Protein AF-A0A2D6X346-F1 (afdb_monomer)

Mean predicted aligned error: 19.11 Å

Radius of gyration: 26.75 Å; Cα contacts (8 Å, |Δi|>4): 130; chains: 1; bounding box: 52×47×74 Å

Solvent-accessible surface area (backbone atoms only — not comparable to full-atom values): 8809 Å² total; per-residue (Å²): 128,76,61,75,81,46,100,58,31,65,60,54,50,50,52,50,51,52,50,49,58,71,67,32,90,57,48,50,74,47,83,38,71,51,54,70,68,60,48,54,50,46,30,70,75,68,62,62,75,86,58,71,86,41,79,91,39,54,36,81,45,73,47,76,52,75,75,86,71,73,69,80,72,60,85,86,68,77,61,80,87,83,58,81,38,16,39,81,43,78,54,46,80,41,80,43,79,35,71,88,68,29,49,99,92,46,57,71,34,68,45,82,42,80,42,73,65,46,82,46,61,50,88,90,35,56,72,57,75,75,83,77,79,78,80,82,127

Secondary structure (DSSP, 8-state):
--STTSSSHHHHHHHHHHHHHHT-TTEEEEEEEPPHHHHHHHHHHH---S-TTSGGGEEEEEEEPPP-------GGG------SSBEEEPPEEEEEEEGGG--SS---EEEEEEE--EEES-TTSPB----------

pLDDT: mean 73.47, std 15.34, range [38.53, 96.56]

Structure (mmCIF, N/CA/C/O backbone):
data_AF-A0A2D6X346-F1
#
_entry.id   AF-A0A2D6X346-F1
#
loop_
_atom_site.group_PDB
_atom_site.id
_atom_site.type_symbol
_atom_site.label_atom_id
_atom_site.label_alt_id
_atom_site.label_comp_id
_atom_site.label_asym_id
_atom_site.label_entity_id
_atom_site.label_seq_id
_atom_site.pdbx_PDB_ins_code
_atom_site.Cartn_x
_atom_site.Cartn_y
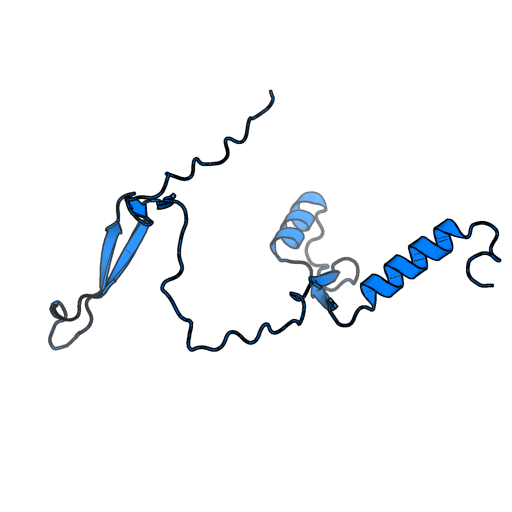_atom_site.Cartn_z
_atom_site.occupancy
_atom_site.B_iso_or_equiv
_atom_site.auth_seq_id
_atom_site.auth_comp_id
_atom_site.auth_asym_id
_atom_site.auth_atom_id
_atom_site.pdbx_PDB_model_num
ATOM 1 N N . THR A 1 1 ? 4.226 -16.443 -44.718 1.00 62.38 1 THR A N 1
ATOM 2 C CA . THR A 1 1 ? 4.187 -15.060 -45.219 1.00 62.38 1 THR A CA 1
ATOM 3 C C . THR A 1 1 ? 3.932 -14.139 -44.054 1.00 62.38 1 THR A C 1
ATOM 5 O O . THR A 1 1 ? 2.873 -14.256 -43.451 1.00 62.38 1 THR A O 1
ATOM 8 N N . TYR A 1 2 ? 4.932 -13.316 -43.730 1.00 52.44 2 TYR A N 1
ATOM 9 C CA . TYR A 1 2 ? 5.075 -12.414 -42.578 1.00 52.44 2 TYR A CA 1
ATOM 10 C C . TYR A 1 2 ? 4.846 -13.083 -41.194 1.00 52.44 2 TYR A C 1
ATOM 12 O O . TYR A 1 2 ? 3.736 -13.529 -40.918 1.00 52.44 2 TYR A O 1
ATOM 20 N N . PRO A 1 3 ? 5.839 -13.182 -40.279 1.00 59.12 3 PRO A N 1
ATOM 21 C CA . PRO A 1 3 ? 7.130 -12.493 -40.233 1.00 59.12 3 PRO A CA 1
ATOM 22 C C . PRO A 1 3 ? 8.321 -13.366 -40.682 1.00 59.12 3 PRO A C 1
ATOM 24 O O . PRO A 1 3 ? 9.462 -12.966 -40.493 1.00 59.12 3 PRO A O 1
ATOM 27 N N . ASP A 1 4 ? 8.083 -14.544 -41.266 1.00 70.69 4 ASP A N 1
ATOM 28 C CA . ASP A 1 4 ? 9.152 -15.490 -41.654 1.00 70.69 4 ASP A CA 1
ATOM 29 C C . ASP A 1 4 ? 9.957 -15.053 -42.893 1.00 70.69 4 ASP A C 1
ATOM 31 O O . ASP A 1 4 ? 10.943 -15.688 -43.248 1.00 70.69 4 ASP A O 1
ATOM 35 N N . ASP A 1 5 ? 9.547 -13.953 -43.529 1.00 74.56 5 ASP A N 1
ATOM 36 C CA . ASP A 1 5 ? 10.157 -13.420 -44.751 1.00 74.56 5 ASP A CA 1
ATOM 37 C C . ASP A 1 5 ? 11.334 -12.455 -44.455 1.00 74.56 5 ASP A C 1
ATOM 39 O O . ASP A 1 5 ? 11.948 -11.926 -45.379 1.00 74.56 5 ASP A O 1
ATOM 43 N N . PHE A 1 6 ? 11.647 -12.199 -43.176 1.00 72.88 6 PHE A N 1
ATOM 44 C CA . PHE A 1 6 ? 12.768 -11.350 -42.746 1.00 72.88 6 PHE A CA 1
ATOM 45 C C . PHE A 1 6 ? 14.020 -12.175 -42.440 1.00 72.88 6 PHE A C 1
ATOM 47 O O . PHE A 1 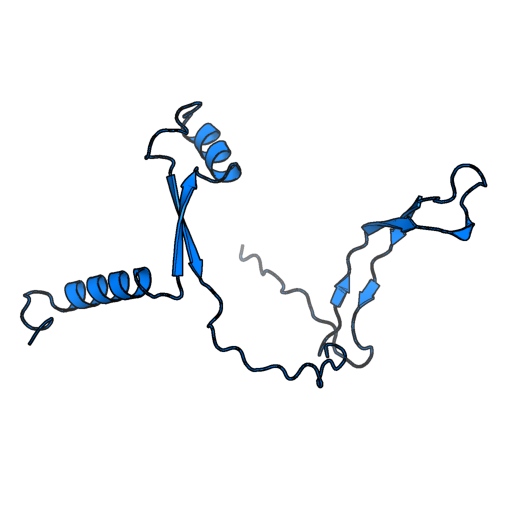6 ? 13.914 -13.296 -41.958 1.00 72.88 6 PHE A O 1
ATOM 54 N N . GLU A 1 7 ? 15.207 -11.583 -42.624 1.00 77.88 7 GLU A N 1
ATOM 55 C CA . GLU A 1 7 ? 16.501 -12.237 -42.347 1.00 77.88 7 GLU A CA 1
ATOM 56 C C . GLU A 1 7 ? 16.616 -12.776 -40.913 1.00 77.88 7 GLU A C 1
ATOM 58 O O . GLU A 1 7 ? 17.237 -13.811 -40.695 1.00 77.88 7 GLU A O 1
ATOM 63 N N . ASN A 1 8 ? 15.983 -12.105 -39.943 1.00 79.19 8 ASN A N 1
ATOM 64 C CA . ASN A 1 8 ? 15.913 -12.555 -38.554 1.00 79.19 8 ASN A CA 1
ATOM 65 C C . ASN A 1 8 ? 14.463 -12.516 -38.038 1.00 79.19 8 ASN A C 1
ATOM 67 O O . ASN A 1 8 ? 14.061 -11.565 -37.355 1.00 79.19 8 ASN A O 1
ATOM 71 N N . PRO A 1 9 ? 13.656 -13.543 -38.341 1.00 79.31 9 PRO A N 1
ATOM 72 C CA . PRO A 1 9 ? 12.227 -13.544 -38.040 1.00 79.31 9 PRO A CA 1
ATOM 73 C C . PRO A 1 9 ? 11.943 -13.622 -36.531 1.00 79.31 9 PRO A C 1
ATOM 75 O O . PRO A 1 9 ? 10.881 -13.198 -36.076 1.00 79.31 9 PRO A O 1
ATOM 78 N N . GLU A 1 10 ? 12.898 -14.106 -35.731 1.00 79.94 10 GLU A N 1
ATOM 79 C CA . GLU A 1 10 ? 12.798 -14.171 -34.270 1.00 79.94 10 GLU A CA 1
ATOM 80 C C . GLU A 1 10 ? 12.701 -12.778 -33.630 1.00 79.94 10 GLU A C 1
ATOM 82 O O . GLU A 1 10 ? 11.795 -12.536 -32.833 1.00 79.94 10 GLU A O 1
ATOM 87 N N . TYR A 1 11 ? 13.560 -11.831 -34.023 1.00 81.69 11 TYR A N 1
ATOM 88 C CA . TYR A 1 11 ? 13.506 -10.468 -33.483 1.00 81.69 11 TYR A CA 1
ATOM 89 C C . TYR A 1 11 ? 12.207 -9.768 -33.864 1.00 81.69 11 TYR A C 1
ATOM 91 O O . TYR A 1 11 ? 11.599 -9.110 -33.026 1.00 81.69 11 TYR A O 1
ATOM 99 N N . VAL A 1 12 ? 11.729 -9.979 -35.093 1.00 84.06 12 VAL A N 1
ATOM 100 C CA . VAL A 1 12 ? 10.440 -9.439 -35.544 1.00 84.06 12 VAL A CA 1
ATOM 101 C C . VAL A 1 12 ? 9.297 -10.014 -34.706 1.00 84.06 12 VAL A C 1
ATOM 103 O O . VAL A 1 12 ? 8.435 -9.265 -34.248 1.00 84.06 12 VAL A O 1
ATOM 106 N N . ARG A 1 13 ? 9.308 -11.324 -34.428 1.00 82.25 13 ARG A N 1
ATOM 107 C CA . ARG A 1 13 ? 8.321 -11.973 -33.549 1.00 82.25 13 ARG A CA 1
ATOM 108 C C . ARG A 1 13 ? 8.365 -11.415 -32.127 1.00 82.25 13 ARG A C 1
ATOM 110 O O . ARG A 1 13 ? 7.307 -11.133 -31.572 1.00 82.25 13 ARG A O 1
ATOM 117 N N . ILE A 1 14 ? 9.553 -11.214 -31.556 1.00 86.44 14 ILE A N 1
ATOM 118 C CA . ILE A 1 14 ? 9.719 -10.640 -30.212 1.00 86.44 14 ILE A CA 1
ATOM 119 C C . ILE A 1 14 ? 9.214 -9.193 -30.176 1.00 86.44 14 ILE A C 1
ATOM 121 O O . ILE A 1 14 ? 8.420 -8.850 -29.302 1.00 86.44 14 ILE A O 1
ATOM 125 N N . SER A 1 15 ? 9.601 -8.357 -31.142 1.00 86.00 15 SER A N 1
ATOM 126 C CA . SER A 1 15 ? 9.137 -6.969 -31.233 1.00 86.00 15 SER A CA 1
ATOM 127 C C . SER A 1 15 ? 7.620 -6.888 -31.392 1.00 86.00 15 SER A C 1
ATOM 129 O O . SER A 1 15 ? 6.975 -6.111 -30.693 1.00 86.00 15 SER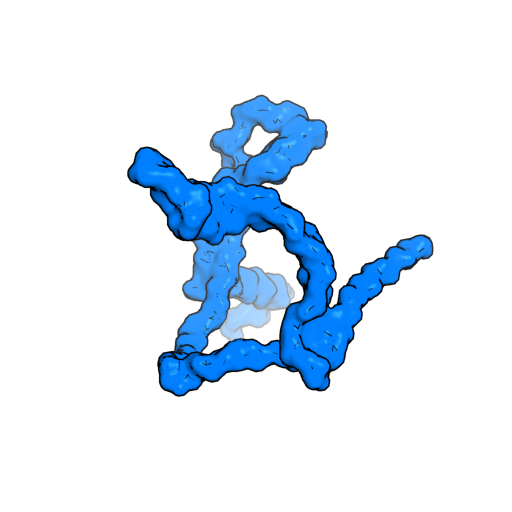 A O 1
ATOM 131 N N . LEU A 1 16 ? 7.022 -7.726 -32.245 1.00 85.94 16 LEU A N 1
ATOM 132 C CA . LEU A 1 16 ? 5.568 -7.792 -32.409 1.00 85.94 16 LEU A CA 1
ATOM 133 C C . LEU A 1 16 ? 4.867 -8.297 -31.145 1.00 85.94 16 LEU A C 1
ATOM 135 O O . LEU A 1 16 ? 3.824 -7.760 -30.784 1.00 85.94 16 LEU A O 1
ATOM 139 N N . ALA A 1 17 ? 5.430 -9.284 -30.446 1.00 83.94 17 ALA A N 1
ATOM 140 C CA . ALA A 1 17 ? 4.888 -9.769 -29.180 1.00 83.94 17 ALA A CA 1
ATOM 141 C C . ALA A 1 17 ? 4.926 -8.684 -28.093 1.00 83.94 17 ALA A C 1
ATOM 143 O O . ALA A 1 17 ? 3.938 -8.495 -27.386 1.00 83.94 17 ALA A O 1
ATOM 144 N N . MET A 1 18 ? 6.023 -7.926 -27.999 1.00 83.12 18 MET A N 1
ATOM 145 C CA . MET A 1 18 ? 6.149 -6.789 -27.082 1.00 83.12 18 MET A CA 1
ATOM 146 C C . MET A 1 18 ? 5.163 -5.670 -27.428 1.00 83.12 18 MET A C 1
ATOM 148 O O . MET A 1 18 ? 4.480 -5.163 -26.542 1.00 83.12 18 MET A O 1
ATOM 152 N N . LEU A 1 19 ? 5.033 -5.318 -28.710 1.00 82.56 19 LEU A N 1
ATOM 153 C CA . LEU A 1 19 ? 4.074 -4.311 -29.168 1.00 82.56 19 LEU A CA 1
ATOM 154 C C . LEU A 1 19 ? 2.628 -4.746 -28.912 1.00 82.56 19 LEU A C 1
ATOM 156 O O . LEU A 1 19 ? 1.816 -3.944 -28.466 1.00 82.56 19 LEU A O 1
ATOM 160 N N . ASN A 1 20 ? 2.300 -6.015 -29.154 1.00 83.38 20 ASN A N 1
ATOM 161 C CA . ASN A 1 20 ? 0.965 -6.548 -28.898 1.00 83.38 20 ASN A CA 1
ATOM 162 C C . ASN A 1 20 ? 0.657 -6.589 -27.394 1.00 83.38 20 ASN A C 1
ATOM 164 O O . ASN A 1 20 ? -0.432 -6.204 -26.974 1.00 83.38 20 ASN A O 1
ATOM 168 N N . PHE A 1 21 ? 1.638 -6.967 -26.567 1.00 79.81 21 PHE A N 1
ATOM 169 C CA . PHE A 1 21 ? 1.525 -6.862 -25.116 1.00 79.81 21 PHE A CA 1
ATOM 170 C C . PHE A 1 21 ? 1.226 -5.418 -24.699 1.00 79.81 21 PHE A C 1
ATOM 172 O O . PHE A 1 21 ? 0.200 -5.189 -24.068 1.00 79.81 21 PHE A O 1
ATOM 179 N N . LEU A 1 22 ? 2.042 -4.445 -25.123 1.00 73.69 22 LEU A N 1
ATOM 180 C CA . LEU A 1 22 ? 1.858 -3.024 -24.798 1.00 73.69 22 LEU A CA 1
ATOM 181 C C . LEU A 1 22 ? 0.508 -2.461 -25.275 1.00 73.69 22 LEU A C 1
ATOM 183 O O . LEU A 1 22 ? -0.084 -1.639 -24.582 1.00 73.69 22 LEU A O 1
ATOM 187 N N . ASN A 1 23 ? 0.003 -2.937 -26.415 1.00 70.44 23 ASN A N 1
ATOM 188 C CA . ASN A 1 23 ? -1.274 -2.512 -26.994 1.00 70.44 23 ASN A CA 1
ATOM 189 C C . ASN A 1 23 ? -2.482 -3.328 -26.508 1.00 70.44 23 ASN A C 1
ATOM 191 O O . ASN A 1 23 ? -3.601 -3.124 -26.983 1.00 70.44 23 ASN A O 1
ATOM 195 N N . THR A 1 24 ? -2.295 -4.268 -25.580 1.00 76.00 24 THR A N 1
ATOM 196 C CA . THR A 1 24 ? -3.404 -5.072 -25.066 1.00 76.00 24 THR A CA 1
ATOM 197 C C . THR A 1 24 ? -4.369 -4.167 -24.282 1.00 76.00 24 THR A C 1
ATOM 199 O O . THR A 1 24 ? -3.931 -3.459 -23.376 1.00 76.00 24 THR A O 1
ATOM 202 N N . PRO A 1 25 ? -5.698 -4.225 -24.514 1.00 65.75 25 PRO A N 1
ATOM 203 C CA . PRO A 1 25 ? -6.691 -3.352 -23.858 1.00 65.75 25 PRO A CA 1
ATOM 204 C C . PRO A 1 25 ? -6.813 -3.554 -22.334 1.00 65.75 25 PRO A C 1
ATOM 206 O O . PRO A 1 25 ? -7.557 -2.853 -21.649 1.00 65.75 25 PRO A O 1
ATOM 209 N N . LEU A 1 26 ? -6.099 -4.542 -21.794 1.00 64.62 26 LEU A N 1
ATOM 210 C CA . LEU A 1 26 ? -5.979 -4.828 -20.366 1.00 64.62 26 LEU A CA 1
ATOM 211 C C . LEU A 1 26 ? -4.903 -3.968 -19.686 1.00 64.62 26 LEU A C 1
ATOM 213 O O . LEU A 1 26 ? -4.836 -3.939 -18.454 1.00 64.62 26 LEU A O 1
ATOM 217 N N . LEU A 1 27 ? -4.074 -3.278 -20.469 1.00 63.06 27 LEU A N 1
ATOM 218 C CA . LEU A 1 27 ? -3.046 -2.380 -19.979 1.00 63.06 27 LEU A CA 1
ATOM 219 C C . LEU A 1 27 ? -3.574 -0.954 -19.961 1.00 63.06 27 LEU A C 1
ATOM 221 O O . LEU A 1 27 ? -3.986 -0.403 -20.978 1.00 63.06 27 LEU A O 1
ATOM 225 N N . TYR A 1 28 ? -3.545 -0.347 -18.781 1.00 63.44 28 TYR A N 1
ATOM 226 C CA . TYR A 1 28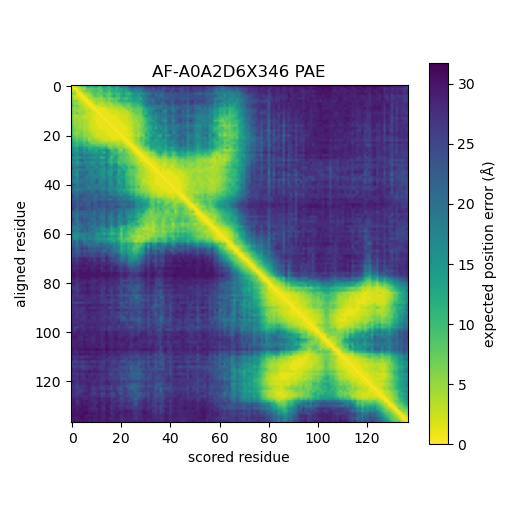 ? -3.651 1.097 -18.666 1.00 63.44 28 TYR A CA 1
ATOM 227 C C . TYR A 1 28 ? -2.232 1.648 -18.566 1.00 63.44 28 TYR A C 1
ATOM 229 O O . TYR A 1 28 ? -1.531 1.365 -17.591 1.00 63.44 28 TYR A O 1
ATOM 237 N N . SER A 1 29 ? -1.804 2.373 -19.597 1.00 66.12 29 SER A N 1
ATOM 238 C CA . SER A 1 29 ? -0.520 3.063 -19.621 1.00 66.12 29 SER A CA 1
ATOM 239 C C . SER A 1 29 ? -0.750 4.555 -19.421 1.00 66.12 29 SER A C 1
ATOM 241 O O . SER A 1 29 ? -1.603 5.150 -20.077 1.00 66.12 29 SER A O 1
ATOM 243 N N . GLU A 1 30 ? -0.007 5.146 -18.494 1.00 72.19 30 GLU A N 1
ATOM 244 C CA . GLU A 1 30 ? -0.019 6.583 -18.253 1.00 72.19 30 GLU A CA 1
ATOM 245 C C . GLU A 1 30 ? 1.412 7.061 -18.020 1.00 72.19 30 GLU A C 1
ATOM 247 O O . GLU A 1 30 ? 2.147 6.490 -17.207 1.00 72.19 30 GLU A O 1
ATOM 252 N N . THR A 1 31 ? 1.801 8.123 -18.720 1.00 74.56 31 THR A N 1
ATOM 253 C CA . THR A 1 31 ? 3.054 8.827 -18.460 1.00 74.56 31 THR A CA 1
ATOM 254 C C . THR A 1 31 ? 2.866 9.714 -17.240 1.00 74.56 31 THR A C 1
ATOM 256 O O . THR A 1 31 ? 1.972 10.561 -17.200 1.00 74.56 31 THR A O 1
ATOM 259 N N . ARG A 1 32 ? 3.696 9.517 -16.217 1.00 78.31 32 ARG A N 1
ATOM 260 C CA . ARG A 1 32 ? 3.660 10.318 -14.991 1.00 78.31 32 ARG A CA 1
ATOM 261 C C . ARG A 1 32 ? 5.047 10.810 -14.630 1.00 78.31 32 ARG A C 1
ATOM 263 O O . ARG A 1 32 ? 6.050 10.155 -14.918 1.00 78.31 32 ARG A O 1
ATOM 270 N N . LYS A 1 33 ? 5.090 11.933 -13.909 1.00 78.69 33 LYS A N 1
ATOM 271 C CA . LYS A 1 33 ? 6.311 12.386 -13.233 1.00 78.69 33 LYS A CA 1
ATOM 272 C C . LYS A 1 33 ? 6.846 11.262 -12.348 1.00 78.69 33 LYS A C 1
ATOM 274 O O . LYS A 1 33 ? 6.056 10.581 -11.688 1.00 78.69 33 LYS A O 1
ATOM 279 N N . LEU A 1 34 ? 8.170 11.115 -12.297 1.00 79.00 34 LEU A N 1
ATOM 280 C CA . LEU A 1 34 ? 8.814 10.139 -11.422 1.00 79.00 34 LEU A CA 1
ATOM 281 C C . LEU A 1 34 ? 8.306 10.238 -9.977 1.00 79.00 34 LEU A C 1
ATOM 283 O O . LEU A 1 34 ? 8.084 11.324 -9.417 1.00 79.00 34 LEU A O 1
ATOM 287 N N . GLU A 1 35 ? 8.156 9.074 -9.350 1.00 79.62 35 GLU A N 1
ATOM 288 C CA . GLU A 1 35 ? 7.737 8.976 -7.959 1.00 79.62 35 GLU A CA 1
ATOM 289 C C . GLU A 1 35 ? 8.695 9.764 -7.050 1.00 79.62 35 GLU A C 1
ATOM 291 O O . GLU A 1 35 ? 9.903 9.835 -7.280 1.00 79.62 35 GLU A O 1
ATOM 296 N N . ARG A 1 36 ? 8.166 10.384 -5.988 1.00 80.19 36 ARG A N 1
ATOM 297 C CA . ARG A 1 36 ? 8.956 11.227 -5.074 1.00 80.19 36 ARG A CA 1
ATOM 298 C C . ARG A 1 36 ? 10.157 10.487 -4.474 1.00 80.19 36 ARG A C 1
ATOM 300 O O . ARG A 1 36 ? 11.183 11.120 -4.236 1.00 80.19 36 ARG A O 1
ATOM 307 N N . SER A 1 37 ? 10.009 9.195 -4.188 1.00 81.44 37 SER A N 1
ATOM 308 C CA . SER A 1 37 ? 11.072 8.337 -3.656 1.00 81.44 37 SER A CA 1
ATOM 309 C C . SER A 1 37 ? 12.246 8.250 -4.636 1.00 81.44 37 SER A C 1
ATOM 311 O O . SER A 1 37 ? 13.360 8.616 -4.271 1.00 81.44 37 SER A O 1
ATOM 313 N N . VAL A 1 38 ? 11.964 7.897 -5.892 1.00 79.81 38 VAL A N 1
ATOM 314 C CA . VAL A 1 38 ? 12.941 7.795 -6.986 1.00 79.81 38 VAL A CA 1
ATOM 315 C C . VAL A 1 38 ? 13.586 9.147 -7.288 1.00 79.81 38 VAL A C 1
ATOM 317 O O . VAL A 1 38 ? 14.802 9.229 -7.422 1.00 79.81 38 VAL A O 1
ATOM 320 N N . ARG A 1 39 ? 12.802 10.235 -7.302 1.00 80.31 39 ARG A N 1
ATOM 321 C CA . ARG A 1 39 ? 13.343 11.595 -7.466 1.00 80.31 39 ARG A CA 1
ATOM 322 C C . ARG A 1 39 ? 14.350 11.946 -6.377 1.00 80.31 39 ARG A C 1
ATOM 324 O O . ARG A 1 39 ? 15.442 12.404 -6.680 1.00 80.31 39 ARG A O 1
ATOM 331 N N . ARG A 1 40 ? 14.018 11.688 -5.109 1.00 80.81 40 ARG A N 1
ATOM 332 C CA . ARG A 1 40 ? 14.929 11.952 -3.981 1.00 80.81 40 ARG A CA 1
ATOM 333 C C . ARG A 1 40 ? 16.190 11.104 -4.022 1.00 80.81 40 ARG A C 1
ATOM 335 O O . ARG A 1 40 ? 17.224 11.553 -3.535 1.00 80.81 40 ARG A O 1
ATOM 342 N N . ASP A 1 41 ? 16.096 9.888 -4.540 1.00 82.19 41 ASP A N 1
ATOM 343 C CA . ASP A 1 41 ? 17.258 9.024 -4.699 1.00 82.19 41 ASP A CA 1
ATOM 344 C C . ASP A 1 41 ? 18.180 9.547 -5.811 1.00 82.19 41 ASP A C 1
ATOM 346 O O . ASP A 1 41 ? 19.363 9.770 -5.571 1.00 82.19 41 ASP A O 1
ATOM 350 N N . LEU A 1 42 ? 17.613 9.907 -6.969 1.00 79.88 42 LEU A N 1
ATOM 351 C CA . LEU A 1 42 ? 18.321 10.574 -8.071 1.00 79.88 42 LEU A CA 1
ATOM 352 C C . LEU A 1 42 ? 18.958 11.912 -7.663 1.00 79.88 42 LEU A C 1
ATOM 354 O O . LEU A 1 42 ? 20.070 12.216 -8.097 1.00 79.88 42 LEU A O 1
ATOM 358 N N . GLU A 1 43 ? 18.299 12.704 -6.809 1.00 82.62 43 GLU A N 1
ATOM 359 C CA . GLU A 1 43 ? 18.879 13.933 -6.237 1.00 82.62 43 GLU A CA 1
ATOM 360 C C . GLU A 1 43 ? 20.149 13.645 -5.445 1.00 82.62 43 GLU A C 1
ATOM 362 O O . GLU A 1 43 ? 21.104 14.417 -5.512 1.00 82.62 43 GLU A O 1
ATOM 367 N N . ARG A 1 44 ? 20.159 12.549 -4.682 1.00 80.88 44 ARG A N 1
ATOM 368 C CA . ARG A 1 44 ? 21.297 12.170 -3.840 1.00 80.88 44 ARG A CA 1
ATOM 369 C C . ARG A 1 44 ? 22.447 11.605 -4.658 1.00 80.88 44 ARG A C 1
ATOM 371 O O . ARG A 1 44 ? 23.594 11.889 -4.333 1.00 80.88 44 ARG A O 1
ATOM 378 N N . THR A 1 45 ? 22.151 10.808 -5.680 1.00 81.75 45 THR A N 1
ATOM 379 C CA . THR A 1 45 ? 23.168 10.118 -6.484 1.00 81.75 45 THR A CA 1
ATOM 380 C C . THR A 1 45 ? 23.747 11.000 -7.583 1.00 81.75 45 THR A C 1
ATOM 382 O O . THR A 1 45 ? 24.951 10.978 -7.816 1.00 81.75 45 THR A O 1
ATOM 385 N N . THR A 1 46 ? 22.905 11.802 -8.234 1.00 78.00 46 THR A N 1
ATOM 386 C CA . THR A 1 46 ? 23.263 12.561 -9.445 1.00 78.00 46 THR A CA 1
ATOM 387 C C . THR A 1 46 ? 23.384 14.063 -9.194 1.00 78.00 46 THR A C 1
ATOM 389 O O . THR A 1 46 ? 23.884 14.788 -10.047 1.00 78.00 46 THR A O 1
ATOM 392 N N . GLY A 1 47 ? 22.901 14.567 -8.050 1.00 72.50 47 GLY A N 1
ATOM 393 C CA . GLY A 1 47 ? 22.885 16.005 -7.751 1.00 72.50 47 GLY A CA 1
ATOM 394 C C . GLY A 1 47 ? 21.892 16.811 -8.599 1.00 72.50 47 GLY A C 1
ATOM 395 O O . GLY A 1 47 ? 21.905 18.041 -8.557 1.00 72.50 47 GLY A O 1
ATOM 396 N N . ALA A 1 48 ? 21.018 16.136 -9.353 1.00 67.75 48 ALA A N 1
ATOM 397 C CA . ALA A 1 48 ? 20.043 16.728 -10.264 1.00 67.75 48 ALA A CA 1
ATOM 398 C C . ALA A 1 48 ? 18.869 17.370 -9.505 1.00 67.75 48 ALA A C 1
ATOM 400 O O . ALA A 1 48 ? 17.734 16.900 -9.519 1.00 67.75 48 ALA A O 1
ATOM 401 N N . LYS A 1 49 ? 19.147 18.458 -8.789 1.00 68.50 49 LYS A N 1
ATOM 402 C CA . LYS A 1 49 ? 18.140 19.216 -8.052 1.00 68.50 49 LYS A CA 1
ATOM 403 C C . LYS A 1 49 ? 17.494 20.245 -8.981 1.00 68.50 49 LYS A C 1
ATOM 405 O O . LYS A 1 49 ? 18.156 21.181 -9.413 1.00 68.50 49 LYS A O 1
ATOM 410 N N . GLY A 1 50 ? 16.193 20.098 -9.237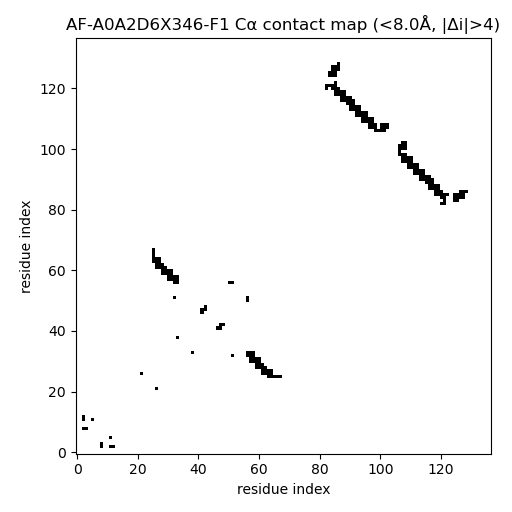 1.00 66.75 50 GLY A N 1
ATOM 411 C CA . GLY A 1 50 ? 15.381 21.132 -9.898 1.00 66.75 50 GLY A CA 1
ATOM 412 C C . GLY A 1 50 ? 15.064 20.920 -11.381 1.00 66.75 50 GLY A C 1
ATOM 413 O O . GLY A 1 50 ? 14.402 21.774 -11.955 1.00 66.75 50 GLY A O 1
ATOM 414 N N . TYR A 1 51 ? 15.446 19.789 -11.980 1.00 66.69 51 TYR A N 1
ATOM 415 C CA . TYR A 1 51 ? 15.164 19.472 -13.392 1.00 66.69 51 TYR A CA 1
ATOM 416 C C . TYR A 1 51 ? 13.964 18.523 -13.583 1.00 66.69 51 TYR A C 1
ATOM 418 O O . TYR A 1 51 ? 13.893 17.794 -14.559 1.00 66.69 51 TYR A O 1
ATOM 426 N N . TRP A 1 52 ? 12.993 18.516 -12.663 1.00 65.12 52 TRP A N 1
ATOM 427 C CA . TRP A 1 52 ? 11.885 17.537 -12.658 1.00 65.12 52 TRP A CA 1
ATOM 428 C C . TRP A 1 52 ? 10.853 17.685 -13.776 1.00 65.12 52 TRP A C 1
ATOM 430 O O . TRP A 1 52 ? 9.967 16.838 -13.882 1.00 65.12 52 TRP A O 1
ATOM 440 N N . ASP A 1 53 ? 10.935 18.765 -14.545 1.00 68.44 53 ASP A N 1
ATOM 441 C CA . ASP A 1 53 ? 10.075 19.012 -15.702 1.00 68.44 53 ASP A CA 1
ATOM 442 C C . ASP A 1 53 ? 10.757 18.614 -17.028 1.00 68.44 53 ASP A C 1
ATOM 444 O O . ASP A 1 53 ? 10.168 18.779 -18.091 1.00 68.44 53 ASP A O 1
ATOM 448 N N . ASP A 1 54 ? 11.981 18.074 -16.977 1.00 72.25 54 ASP A N 1
ATOM 449 C CA . ASP A 1 54 ? 12.655 17.487 -18.138 1.00 72.25 54 ASP A CA 1
ATOM 450 C C . ASP A 1 54 ? 12.065 16.087 -18.442 1.00 72.25 54 ASP A C 1
ATOM 452 O O . ASP A 1 54 ? 11.909 15.288 -17.507 1.00 72.25 54 ASP A O 1
ATOM 456 N N . PRO A 1 55 ? 11.766 15.754 -19.719 1.00 67.12 55 PRO A N 1
ATOM 457 C CA . PRO A 1 55 ? 11.277 14.434 -20.142 1.00 67.12 55 PRO A CA 1
ATOM 458 C C . PRO A 1 55 ? 12.133 13.251 -19.664 1.00 67.12 55 PRO A C 1
ATOM 460 O O . PRO A 1 55 ? 11.642 12.133 -19.524 1.00 67.12 55 PRO A O 1
ATOM 463 N N . THR A 1 56 ? 13.410 13.492 -19.358 1.00 68.81 56 THR A N 1
ATOM 464 C CA . THR A 1 56 ? 14.334 12.512 -18.767 1.00 68.81 56 THR A CA 1
ATOM 465 C C . THR A 1 56 ? 13.846 11.981 -17.406 1.00 68.81 56 THR A C 1
ATOM 467 O O . THR A 1 56 ? 14.249 10.898 -16.984 1.00 68.81 56 THR A O 1
ATOM 470 N N . TYR A 1 57 ? 12.951 12.707 -16.722 1.00 66.25 57 TYR A N 1
ATOM 471 C CA . TYR A 1 57 ? 12.381 12.352 -15.415 1.00 66.25 57 TYR A CA 1
ATOM 472 C C . TYR A 1 57 ? 10.902 11.942 -15.481 1.00 66.25 57 TYR A C 1
ATOM 474 O O . TYR A 1 57 ? 10.154 12.070 -14.499 1.00 66.25 57 TYR A O 1
ATOM 482 N N . GLU A 1 58 ? 10.476 11.429 -16.631 1.00 74.31 58 GLU A N 1
ATOM 483 C CA . GLU A 1 58 ? 9.181 10.783 -16.803 1.00 74.31 58 GLU A CA 1
ATOM 484 C C . GLU A 1 58 ? 9.280 9.272 -16.572 1.00 74.31 58 GLU A C 1
ATOM 486 O O . GLU A 1 58 ? 10.303 8.629 -16.804 1.00 74.31 58 GLU A O 1
ATOM 491 N N . SER A 1 59 ? 8.191 8.685 -16.084 1.00 70.06 59 SER A N 1
ATOM 492 C CA . SER A 1 59 ? 8.056 7.241 -15.913 1.00 70.06 59 SER A CA 1
ATOM 493 C C . SER A 1 59 ? 6.789 6.747 -16.591 1.00 70.06 59 SER A C 1
ATOM 495 O O . SER A 1 59 ? 5.719 7.341 -16.442 1.00 70.06 59 SER A O 1
ATOM 497 N N . ASN A 1 60 ? 6.913 5.636 -17.316 1.00 70.19 60 ASN A N 1
ATOM 498 C CA . ASN A 1 60 ? 5.776 4.935 -17.897 1.00 70.19 60 ASN A CA 1
ATOM 499 C C . ASN A 1 60 ? 5.193 3.994 -16.846 1.00 70.19 60 ASN A C 1
ATOM 501 O O . ASN A 1 60 ? 5.791 2.969 -16.513 1.00 70.19 60 ASN A O 1
ATOM 505 N N . LEU A 1 61 ? 4.022 4.339 -16.314 1.00 63.09 61 LEU A N 1
ATOM 506 C CA . LEU A 1 61 ? 3.298 3.465 -15.404 1.00 63.09 61 LEU A CA 1
ATOM 507 C C . LEU A 1 61 ? 2.420 2.521 -16.227 1.00 63.09 61 LEU A C 1
ATOM 509 O O . LEU A 1 61 ? 1.484 2.961 -16.891 1.00 63.09 61 LEU A O 1
ATOM 513 N N . ILE A 1 62 ? 2.709 1.221 -16.167 1.00 63.84 62 ILE A N 1
ATOM 514 C CA . ILE A 1 62 ? 1.879 0.177 -16.777 1.00 63.84 62 ILE A CA 1
ATOM 515 C C . ILE A 1 62 ? 1.087 -0.499 -15.660 1.00 63.84 62 ILE A C 1
ATOM 517 O O . ILE A 1 62 ? 1.629 -1.277 -14.874 1.00 63.84 62 ILE A O 1
ATOM 521 N N . ILE A 1 63 ? -0.209 -0.204 -15.575 1.00 64.31 63 ILE A N 1
ATOM 522 C CA . ILE A 1 63 ? -1.111 -0.868 -14.635 1.00 64.31 63 ILE A CA 1
ATOM 523 C C . ILE A 1 63 ? -1.693 -2.094 -15.335 1.00 64.31 63 ILE A C 1
ATOM 525 O O . ILE A 1 63 ? -2.563 -1.979 -16.203 1.00 64.31 63 ILE A O 1
ATOM 529 N N . LEU A 1 64 ? -1.229 -3.277 -14.929 1.00 61.25 64 LEU A N 1
ATOM 530 C CA . LEU A 1 64 ? -1.841 -4.545 -15.315 1.00 61.25 64 LEU A CA 1
ATOM 531 C C . LEU A 1 64 ? -3.222 -4.624 -14.647 1.00 61.25 64 LEU A C 1
ATOM 533 O O . LEU A 1 64 ? -3.316 -4.851 -13.436 1.00 61.25 64 LEU A O 1
ATOM 537 N N . ARG A 1 65 ? -4.316 -4.416 -15.394 1.00 56.59 65 ARG A N 1
ATOM 538 C CA . ARG A 1 65 ? -5.646 -4.695 -14.836 1.00 56.59 65 ARG A CA 1
ATOM 539 C C . ARG A 1 65 ? -5.766 -6.197 -14.592 1.00 56.59 65 ARG A C 1
ATOM 541 O O . ARG A 1 65 ? -5.334 -7.011 -15.406 1.00 56.59 65 ARG A O 1
ATOM 548 N N . ARG A 1 66 ? -6.400 -6.572 -13.475 1.00 54.00 66 ARG A N 1
ATOM 549 C CA . ARG A 1 66 ? -6.844 -7.958 -13.267 1.00 54.00 66 ARG A CA 1
ATOM 550 C C . ARG A 1 66 ? -7.734 -8.365 -14.453 1.00 54.00 66 ARG A C 1
ATOM 552 O O . ARG A 1 66 ? -8.483 -7.513 -14.938 1.00 54.00 66 ARG A O 1
ATOM 559 N N . PRO A 1 67 ? -7.661 -9.622 -14.926 1.00 52.41 67 PRO A N 1
ATOM 560 C CA . PRO A 1 67 ? -8.461 -10.083 -16.054 1.00 52.41 67 PRO A CA 1
ATOM 561 C C . PRO A 1 67 ? -9.931 -9.693 -15.865 1.00 52.41 67 PRO A C 1
ATOM 563 O O . PRO A 1 67 ? -10.515 -9.958 -14.817 1.00 52.41 67 PRO A O 1
ATOM 566 N N . GLN A 1 68 ? -10.533 -9.076 -16.887 1.00 50.88 68 GLN A N 1
ATOM 567 C CA . GLN A 1 68 ? -11.935 -8.625 -16.902 1.00 50.88 68 GLN A CA 1
ATOM 568 C C . GLN A 1 68 ? -12.961 -9.767 -16.886 1.00 50.88 68 GLN A C 1
ATOM 570 O O . GLN A 1 68 ? -14.135 -9.557 -17.194 1.00 50.88 68 GLN A O 1
ATOM 575 N N . ARG A 1 69 ? -12.571 -10.983 -16.493 1.00 48.44 69 ARG A N 1
ATOM 576 C CA . ARG A 1 69 ? -13.553 -12.010 -16.191 1.00 48.44 69 ARG A CA 1
ATOM 577 C C . ARG A 1 69 ? -14.196 -11.622 -14.866 1.00 48.44 69 ARG A C 1
ATOM 579 O O . ARG A 1 69 ? -13.740 -12.014 -13.797 1.00 48.44 69 ARG A O 1
ATOM 586 N N . ARG A 1 70 ? -15.265 -10.827 -14.955 1.00 44.41 70 ARG A N 1
ATOM 587 C CA . ARG A 1 70 ? -16.318 -10.836 -13.948 1.00 44.41 70 ARG A CA 1
ATOM 588 C C . ARG A 1 70 ? -16.816 -12.275 -13.914 1.00 44.41 70 ARG A C 1
ATOM 590 O O . ARG A 1 70 ? -17.661 -12.668 -14.709 1.00 44.41 70 ARG A O 1
ATOM 597 N N . VAL A 1 71 ? -16.220 -13.091 -13.052 1.00 43.34 71 VAL A N 1
ATOM 598 C CA . VAL A 1 71 ? -16.994 -14.158 -12.437 1.00 43.34 71 VAL A CA 1
ATOM 599 C C . VAL A 1 71 ? -18.117 -13.387 -11.765 1.00 43.34 71 VAL A C 1
ATOM 601 O O . VAL A 1 71 ? -17.843 -12.521 -10.934 1.00 43.34 71 VAL A O 1
ATOM 604 N N . SER A 1 72 ? -19.341 -13.559 -12.250 1.00 41.78 72 SER A N 1
ATOM 605 C CA . SER A 1 72 ? -20.521 -13.146 -11.511 1.00 41.78 72 SER A CA 1
ATOM 606 C C . SER A 1 72 ? -20.441 -13.884 -10.182 1.00 41.78 72 SER A C 1
ATOM 608 O O . SER A 1 72 ? -20.820 -15.049 -10.091 1.00 41.78 72 SER A O 1
ATOM 610 N N . TYR A 1 73 ? -19.836 -13.249 -9.183 1.00 43.19 73 TYR A N 1
ATOM 611 C CA . TYR A 1 73 ? -20.153 -13.577 -7.815 1.00 43.19 73 TYR A CA 1
ATOM 612 C C . TYR A 1 73 ? -21.621 -13.195 -7.704 1.00 43.19 73 TYR A C 1
ATOM 614 O O . TYR A 1 73 ? -21.967 -12.018 -7.768 1.00 43.19 73 TYR A O 1
ATOM 622 N N . ASN A 1 74 ? -22.491 -14.200 -7.714 1.00 43.56 74 ASN A N 1
ATOM 623 C CA . ASN A 1 74 ? -23.807 -14.010 -7.144 1.00 43.56 74 ASN A CA 1
ATOM 624 C C . ASN A 1 74 ? -23.541 -13.560 -5.702 1.00 43.56 74 ASN A C 1
ATOM 626 O O . ASN A 1 74 ? -22.922 -14.304 -4.945 1.00 43.56 74 ASN A O 1
ATOM 630 N N . ASP A 1 75 ? -23.974 -12.352 -5.344 1.00 47.06 75 ASP A N 1
ATOM 631 C CA . ASP A 1 75 ? -23.880 -11.783 -3.987 1.00 47.06 75 ASP A CA 1
ATOM 632 C C . ASP A 1 75 ? -24.656 -12.611 -2.931 1.00 47.06 75 ASP A C 1
ATOM 634 O O . ASP A 1 75 ? -24.747 -12.232 -1.769 1.00 47.06 75 ASP A O 1
ATOM 638 N N . GLU A 1 76 ? -25.210 -13.766 -3.309 1.00 49.75 76 GLU A N 1
ATOM 639 C CA . GLU A 1 76 ? -25.875 -14.719 -2.417 1.00 49.75 76 GLU A CA 1
ATOM 640 C C . GLU A 1 76 ? -24.898 -15.701 -1.735 1.00 49.75 76 GLU A C 1
ATOM 642 O O . GLU A 1 76 ? -25.294 -16.379 -0.792 1.00 49.75 76 GLU A O 1
ATOM 647 N N . ASP A 1 77 ? -23.617 -15.723 -2.136 1.00 46.81 77 ASP A N 1
ATOM 648 C CA . ASP A 1 77 ? -22.547 -16.524 -1.512 1.00 46.81 77 ASP A CA 1
ATOM 649 C C . ASP A 1 77 ? -21.497 -15.647 -0.783 1.00 46.81 77 ASP A C 1
ATOM 651 O O . ASP A 1 77 ? -20.304 -15.963 -0.756 1.00 46.81 77 ASP A O 1
ATOM 655 N N . GLU A 1 78 ? -21.908 -14.546 -0.136 1.00 46.88 78 GLU A N 1
ATOM 656 C CA . GLU A 1 78 ? -21.096 -13.873 0.900 1.00 46.88 78 GLU A CA 1
ATOM 657 C C . GLU A 1 78 ? -21.038 -14.732 2.183 1.00 46.88 78 GLU A C 1
ATOM 659 O O . GLU A 1 78 ? -21.446 -14.353 3.282 1.00 46.88 78 GLU A O 1
ATOM 664 N N . GLY A 1 79 ? -20.515 -15.950 2.048 1.00 55.78 79 GLY A N 1
ATOM 665 C CA . GLY A 1 79 ? -20.059 -16.728 3.187 1.00 55.78 79 GLY A CA 1
ATOM 666 C C . GLY A 1 79 ? -18.897 -16.004 3.881 1.00 55.78 79 GLY A C 1
ATOM 667 O O . GLY A 1 79 ? -18.133 -15.280 3.233 1.00 55.78 79 GLY A O 1
ATOM 668 N N . PRO A 1 80 ? -18.715 -16.181 5.201 1.00 62.59 80 PRO A N 1
ATOM 669 C CA . PRO A 1 80 ? -17.552 -15.640 5.895 1.00 62.59 80 PRO A CA 1
ATOM 670 C C . PRO A 1 80 ? -16.277 -16.084 5.171 1.00 62.59 80 PRO A C 1
ATOM 672 O O . PRO A 1 80 ? -16.103 -17.272 4.912 1.00 62.59 80 PRO A O 1
ATOM 675 N N . MET A 1 81 ? -15.391 -15.135 4.843 1.00 66.56 81 MET A N 1
ATOM 676 C CA . MET A 1 81 ? -14.112 -15.414 4.181 1.00 66.56 81 MET A CA 1
ATOM 677 C C . MET A 1 81 ? -13.384 -16.547 4.921 1.00 66.56 81 MET A C 1
ATOM 679 O O . MET A 1 81 ? -12.863 -16.357 6.024 1.00 66.56 81 MET A O 1
ATOM 683 N N . HIS A 1 82 ? -13.386 -17.743 4.330 1.00 74.62 82 HIS A N 1
ATOM 684 C CA . HIS A 1 82 ? -12.786 -18.921 4.937 1.00 74.62 82 HIS A CA 1
ATOM 685 C C . HIS A 1 82 ? -11.266 -18.818 4.820 1.00 74.62 82 HIS A C 1
ATOM 687 O O . HIS A 1 82 ? -10.698 -18.799 3.730 1.00 74.62 82 HIS A O 1
ATOM 693 N N . HIS A 1 83 ? -10.602 -18.718 5.968 1.00 81.50 83 HIS A N 1
ATOM 694 C CA . HIS A 1 83 ? -9.150 -18.764 6.050 1.00 81.50 83 HIS A CA 1
ATOM 695 C C . HIS A 1 83 ? -8.703 -20.170 6.451 1.00 81.50 83 HIS A C 1
ATOM 697 O O . HIS A 1 83 ? -9.115 -20.675 7.492 1.00 81.50 83 HIS A O 1
ATOM 703 N N . ASP A 1 84 ? -7.802 -20.770 5.676 1.00 88.69 84 ASP A N 1
ATOM 704 C CA . ASP A 1 84 ? -7.263 -22.112 5.949 1.00 88.69 84 ASP A CA 1
ATOM 705 C C . ASP A 1 84 ? -6.093 -22.124 6.940 1.00 88.69 84 ASP A C 1
ATOM 707 O O . ASP A 1 84 ? -5.477 -23.161 7.180 1.00 88.69 84 ASP A O 1
ATOM 711 N N . PHE A 1 85 ? -5.755 -20.971 7.514 1.00 89.00 85 PHE A N 1
ATOM 712 C CA . PHE A 1 85 ? -4.626 -20.815 8.420 1.00 89.00 85 PHE A CA 1
ATOM 713 C C . PHE A 1 85 ? -4.883 -19.725 9.459 1.00 89.00 85 PHE A C 1
ATOM 715 O O . PHE A 1 85 ? -5.692 -18.816 9.264 1.00 89.00 85 PHE A O 1
ATOM 722 N N . GLN A 1 86 ? -4.127 -19.799 10.548 1.00 91.94 86 GLN A N 1
ATOM 723 C CA . GLN A 1 86 ? -3.997 -18.755 11.554 1.00 91.94 86 GLN A CA 1
ATOM 724 C C . GLN A 1 86 ? -2.734 -17.923 11.296 1.00 91.94 86 GLN A C 1
ATOM 726 O O . GLN A 1 86 ? -1.753 -18.424 10.747 1.00 91.94 86 GLN A O 1
ATOM 731 N N . TRP A 1 87 ? -2.718 -16.653 11.691 1.00 91.75 87 TRP A N 1
ATOM 732 C CA . TRP A 1 87 ? -1.551 -15.781 11.544 1.00 91.75 87 TRP A CA 1
ATOM 733 C C . TRP A 1 87 ? -1.381 -14.841 12.737 1.00 91.75 87 TRP A C 1
ATOM 735 O O . TRP A 1 87 ? -2.350 -14.387 13.350 1.00 91.75 87 TRP A O 1
ATOM 745 N N . TRP A 1 88 ? -0.125 -14.535 13.062 1.00 92.50 88 TRP A N 1
ATOM 746 C CA . TRP A 1 88 ? 0.217 -13.569 14.102 1.00 92.50 88 TRP A CA 1
ATOM 747 C C . TRP A 1 88 ? -0.076 -12.144 13.636 1.00 92.50 88 TRP A C 1
ATOM 749 O O . TRP A 1 88 ? 0.426 -11.704 12.601 1.00 92.50 88 TRP A O 1
ATOM 759 N N . THR A 1 89 ? -0.849 -11.413 14.432 1.00 90.88 89 THR A N 1
ATOM 760 C CA . THR A 1 89 ? -1.048 -9.970 14.285 1.00 90.88 89 THR A CA 1
ATOM 761 C C . THR A 1 89 ? -0.083 -9.254 15.224 1.00 90.88 89 THR A C 1
ATOM 763 O O . THR A 1 89 ? -0.004 -9.591 16.405 1.00 90.88 89 THR A O 1
ATOM 766 N N . SER A 1 90 ? 0.684 -8.293 14.704 1.00 91.38 90 SER A N 1
ATOM 767 C CA . SER A 1 90 ? 1.594 -7.486 15.519 1.00 91.38 90 SER A CA 1
ATOM 768 C C . SER A 1 90 ? 0.820 -6.572 16.466 1.00 91.38 90 SER A C 1
ATOM 770 O O . SER A 1 90 ? -0.243 -6.053 16.108 1.00 91.38 90 SER A O 1
ATOM 772 N N . GLY A 1 91 ? 1.389 -6.339 17.649 1.00 94.31 91 GLY A N 1
ATOM 773 C CA . GLY A 1 91 ? 0.841 -5.356 18.574 1.00 94.31 91 GLY A CA 1
ATOM 774 C C . GLY A 1 91 ? 0.853 -3.955 17.960 1.00 94.31 91 GLY A C 1
ATOM 775 O O . GLY A 1 91 ? 1.761 -3.616 17.195 1.00 94.31 91 GLY A O 1
ATOM 776 N N . HIS A 1 92 ? -0.186 -3.173 18.232 1.00 95.94 92 HIS A N 1
ATOM 777 C CA . HIS A 1 92 ? -0.334 -1.822 17.697 1.00 95.94 92 HIS A CA 1
ATOM 778 C C . HIS A 1 92 ? -1.161 -0.945 18.632 1.00 95.94 92 HIS A C 1
ATOM 780 O O . HIS A 1 92 ? -2.012 -1.422 19.384 1.00 95.94 92 HIS A O 1
ATOM 786 N N . PHE A 1 93 ? -0.934 0.364 18.544 1.00 96.44 93 PHE A N 1
ATOM 787 C CA . PHE A 1 93 ? -1.828 1.333 19.156 1.00 96.44 93 PHE A CA 1
ATOM 788 C C . PHE A 1 93 ? -3.103 1.462 18.328 1.00 96.44 93 PHE A C 1
ATOM 790 O O . PHE A 1 93 ? -3.055 1.594 17.103 1.00 96.44 93 PHE A O 1
ATOM 797 N N . ARG A 1 94 ? -4.246 1.464 19.007 1.00 93.62 94 ARG A N 1
ATOM 798 C CA . ARG A 1 94 ? -5.553 1.732 18.417 1.00 93.62 94 ARG A CA 1
ATOM 799 C C . ARG A 1 94 ? -6.187 2.909 19.132 1.00 93.62 94 ARG A C 1
ATOM 801 O O . ARG A 1 94 ? -6.281 2.922 20.356 1.00 93.62 94 ARG A O 1
ATOM 808 N N . ASN A 1 95 ? -6.663 3.875 18.356 1.00 93.81 95 ASN A N 1
ATOM 809 C CA . ASN A 1 95 ? -7.519 4.923 18.886 1.00 93.81 95 ASN A CA 1
ATOM 810 C C . ASN A 1 95 ? -8.945 4.368 19.023 1.00 93.81 95 ASN A C 1
ATOM 812 O O . ASN A 1 95 ? -9.662 4.244 18.029 1.00 93.81 95 ASN A O 1
ATOM 816 N N . GLN A 1 96 ? -9.314 3.923 20.223 1.00 91.69 96 GLN A N 1
ATOM 817 C CA . GLN A 1 96 ? -10.585 3.258 20.486 1.00 91.69 96 GLN A CA 1
ATOM 818 C C . GLN A 1 96 ? -11.645 4.281 20.887 1.00 91.69 96 GLN A C 1
ATOM 820 O O . GLN A 1 96 ? -11.461 5.064 21.818 1.00 91.69 96 GLN A O 1
ATOM 825 N N . TYR A 1 97 ? -12.771 4.245 20.183 1.00 87.50 97 TYR A N 1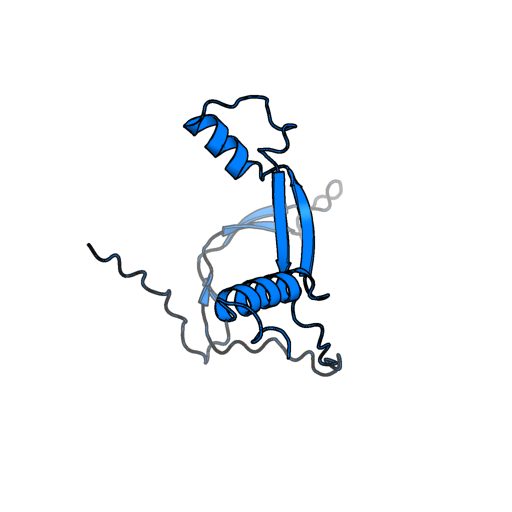
ATOM 826 C CA . TYR A 1 97 ? -13.923 5.080 20.478 1.00 87.50 97 TYR A CA 1
ATOM 827 C C . TYR A 1 97 ? -14.767 4.476 21.608 1.00 87.50 97 TYR A C 1
ATOM 829 O O . TYR A 1 97 ? -15.066 3.275 21.573 1.00 87.50 97 TYR A O 1
ATOM 837 N N . TYR A 1 98 ? -15.152 5.309 22.581 1.00 83.25 98 TYR A N 1
ATOM 838 C CA . TYR A 1 98 ? -16.020 4.948 23.702 1.00 83.25 98 TYR A CA 1
ATOM 839 C C . TYR A 1 98 ? -17.219 5.907 23.794 1.00 83.25 98 TYR A C 1
ATOM 841 O O . TYR A 1 98 ? -17.097 6.981 24.390 1.00 83.25 98 TYR A O 1
ATOM 849 N N . PRO A 1 99 ? -18.394 5.505 23.271 1.00 79.75 99 PRO A N 1
ATOM 850 C CA . PRO A 1 99 ? -19.590 6.350 23.262 1.00 79.75 99 PRO A CA 1
ATOM 851 C C . PRO A 1 99 ? -20.108 6.696 24.665 1.00 79.75 99 PRO A C 1
ATOM 853 O O . PRO A 1 99 ? -20.699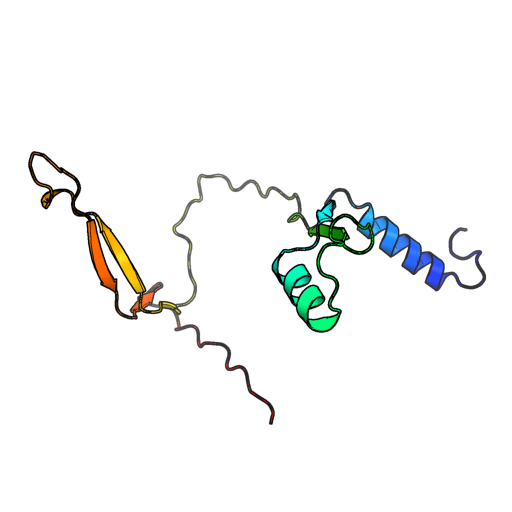 7.745 24.869 1.00 79.75 99 PRO A O 1
ATOM 856 N N . SER A 1 100 ? -19.903 5.808 25.643 1.00 79.25 100 SER A N 1
ATOM 857 C CA . SER A 1 100 ? -20.422 5.952 27.012 1.00 79.25 100 SER A CA 1
ATOM 858 C C . SER A 1 100 ? -19.521 6.760 27.948 1.00 79.25 100 SER A C 1
ATOM 860 O O . SER A 1 100 ? -19.852 6.925 29.115 1.00 79.25 100 SER A O 1
ATOM 862 N N . LEU A 1 101 ? -18.341 7.162 27.477 1.00 72.06 101 LEU A N 1
ATOM 863 C CA . LEU A 1 101 ? -17.334 7.891 28.254 1.00 72.06 101 LEU A CA 1
ATOM 864 C C . LEU A 1 101 ? -17.237 9.365 27.826 1.00 72.06 101 LEU A C 1
ATOM 866 O O . LEU A 1 101 ? -16.348 10.0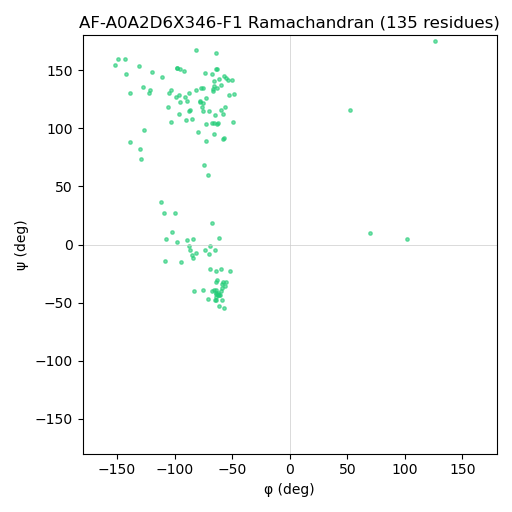65 28.300 1.00 72.06 101 LEU A O 1
ATOM 870 N N . GLY A 1 102 ? -18.105 9.807 26.910 1.00 67.31 102 GLY A N 1
ATOM 871 C CA . GLY A 1 102 ? -18.243 11.216 26.558 1.00 67.31 102 GLY A CA 1
ATOM 872 C C . GLY A 1 102 ? -18.952 12.006 27.658 1.00 67.31 102 GLY A C 1
ATOM 873 O O . GLY A 1 102 ? -19.824 11.472 28.345 1.00 67.31 102 GLY A O 1
ATOM 874 N N . ASP A 1 103 ? -18.571 13.270 27.805 1.00 64.62 103 ASP A N 1
ATOM 875 C CA . ASP A 1 103 ? -19.284 14.244 28.629 1.00 64.62 103 ASP A CA 1
ATOM 876 C C . ASP A 1 103 ? -20.478 14.826 27.854 1.00 64.62 103 ASP A C 1
ATOM 878 O O . ASP A 1 103 ? -20.597 14.664 26.639 1.00 64.62 103 ASP A O 1
ATOM 882 N N . VAL A 1 104 ? -21.377 15.529 28.551 1.00 67.12 104 VAL A N 1
ATOM 883 C CA . VAL A 1 104 ? -22.558 16.173 27.937 1.00 67.12 104 VAL A CA 1
ATOM 884 C C . VAL A 1 104 ? -22.156 17.176 26.842 1.00 67.12 104 VAL A C 1
ATOM 886 O O . VAL A 1 104 ? -22.861 17.296 25.842 1.00 67.12 104 VAL A O 1
ATOM 889 N N . ASP A 1 105 ? -21.003 17.832 27.003 1.00 70.81 105 ASP A N 1
ATOM 890 C CA . ASP A 1 105 ? -20.468 18.828 26.063 1.00 70.81 105 ASP A CA 1
ATOM 891 C C . ASP A 1 105 ? -19.479 18.242 25.032 1.00 70.81 105 ASP A C 1
ATOM 893 O O . ASP A 1 105 ? -19.206 18.872 24.011 1.00 70.81 105 ASP A O 1
ATOM 897 N N . ASP A 1 106 ? -18.967 17.027 25.264 1.00 64.06 106 ASP A N 1
ATOM 898 C CA . ASP A 1 106 ? -18.149 16.270 24.308 1.00 64.06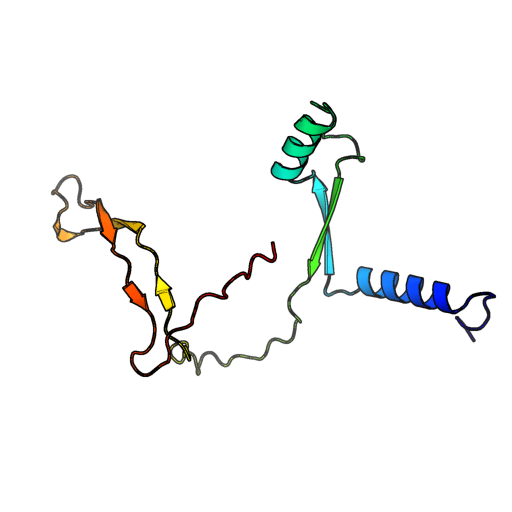 106 ASP A CA 1
ATOM 899 C C . ASP A 1 106 ? -18.564 14.791 24.335 1.00 64.06 106 ASP A C 1
ATOM 901 O O . ASP A 1 106 ? -17.997 13.981 25.082 1.00 64.06 106 ASP A O 1
ATOM 905 N N . PRO A 1 107 ? -19.560 14.403 23.519 1.00 65.75 107 PRO A N 1
ATOM 906 C CA . PRO A 1 107 ? -20.145 13.071 23.571 1.00 65.75 107 PRO A CA 1
ATOM 907 C C . PRO A 1 107 ? -19.185 11.977 23.080 1.00 65.75 107 PRO A C 1
ATOM 909 O O . PRO A 1 107 ? -19.586 10.812 23.012 1.00 65.75 107 PRO A O 1
ATOM 912 N N . HIS A 1 108 ? -17.960 12.308 22.646 1.00 65.81 108 HIS A N 1
ATOM 913 C CA . HIS A 1 108 ? -17.112 11.413 21.864 1.00 65.81 108 HIS A CA 1
ATOM 914 C C . HIS A 1 108 ? -15.694 11.258 22.428 1.00 65.81 108 HIS A C 1
ATOM 916 O O . HIS A 1 108 ? -14.707 11.678 21.822 1.00 65.81 108 HIS A O 1
ATOM 922 N N . SER A 1 109 ? -15.553 10.518 23.530 1.00 78.81 109 SER A N 1
ATOM 923 C CA . SER A 1 109 ? -14.217 10.200 24.043 1.00 78.81 109 SER A CA 1
ATOM 924 C C . SER A 1 109 ? -13.523 9.119 23.196 1.00 78.81 109 SER A C 1
ATOM 926 O O . SER A 1 109 ? -14.003 7.990 23.033 1.00 78.81 109 SER A O 1
ATOM 928 N N . HIS A 1 110 ? -12.358 9.462 22.654 1.00 85.75 110 HIS A N 1
ATOM 929 C CA . HIS A 1 110 ? -11.427 8.507 22.065 1.00 85.75 110 HIS A CA 1
ATOM 930 C C . HIS A 1 110 ? -10.278 8.269 23.045 1.00 85.75 110 HIS A C 1
ATOM 932 O O . HIS A 1 110 ? -9.712 9.220 23.583 1.00 85.75 110 HIS A O 1
ATOM 938 N N . LYS A 1 111 ? -9.915 7.006 23.282 1.00 87.75 111 LYS A N 1
ATOM 939 C CA . LYS A 1 111 ? -8.750 6.652 24.103 1.00 87.75 111 LYS A CA 1
ATOM 940 C C . LYS A 1 111 ? -7.772 5.825 23.289 1.00 87.75 111 LYS A C 1
ATOM 942 O O . LYS A 1 111 ? -8.148 4.847 22.641 1.00 87.75 111 LYS A O 1
ATOM 947 N N . LEU A 1 112 ? -6.500 6.195 23.366 1.00 92.94 112 LEU A N 1
ATOM 948 C CA . LEU A 1 112 ? -5.424 5.417 22.773 1.00 92.94 112 LEU A CA 1
ATOM 949 C C . LEU A 1 112 ? -5.141 4.199 23.657 1.00 92.94 112 LEU A C 1
ATOM 951 O O . LEU A 1 112 ? -4.757 4.351 24.815 1.00 92.94 112 LEU A O 1
ATOM 955 N N . ILE A 1 113 ? -5.323 3.001 23.110 1.00 94.19 113 ILE A N 1
ATOM 956 C CA . ILE A 1 113 ? -5.020 1.741 23.796 1.00 94.19 113 ILE A CA 1
ATOM 957 C C . ILE A 1 113 ? -3.964 0.960 23.022 1.00 94.19 113 ILE A C 1
ATOM 959 O O . ILE A 1 113 ? -3.897 1.029 21.793 1.00 94.19 113 ILE A O 1
ATOM 963 N N . TRP A 1 114 ? -3.139 0.207 23.742 1.00 95.38 114 TRP A N 1
ATOM 964 C CA . TRP A 1 114 ? -2.249 -0.783 23.150 1.00 95.38 114 TRP A CA 1
ATOM 965 C C . TRP A 1 114 ? -2.985 -2.118 23.020 1.00 95.38 114 TRP A C 1
ATOM 967 O O . TRP A 1 114 ? -3.605 -2.580 23.976 1.00 95.38 114 TRP A O 1
ATOM 977 N N . ILE A 1 115 ? -2.929 -2.725 21.837 1.00 95.44 115 ILE A N 1
ATOM 978 C CA . ILE A 1 115 ? -3.416 -4.082 21.593 1.00 95.44 115 ILE A CA 1
ATOM 979 C C . ILE A 1 115 ? -2.188 -4.976 21.460 1.00 95.44 115 ILE A C 1
ATOM 981 O O . ILE A 1 115 ? -1.381 -4.763 20.554 1.00 95.44 115 ILE A O 1
ATOM 985 N N . ASP A 1 116 ? -2.054 -5.960 22.351 1.00 96.56 116 ASP A N 1
ATOM 986 C CA . ASP A 1 116 ? -0.956 -6.927 22.317 1.00 96.56 116 ASP A CA 1
ATOM 987 C C . ASP A 1 116 ? -0.982 -7.798 21.060 1.00 96.56 116 ASP A C 1
ATOM 989 O O . ASP A 1 116 ? -1.972 -7.868 20.333 1.00 96.56 116 ASP A O 1
ATOM 993 N N . HIS A 1 117 ? 0.132 -8.473 20.783 1.00 94.56 117 HIS A N 1
ATOM 994 C CA . HIS A 1 117 ? 0.182 -9.432 19.688 1.00 94.56 117 HIS A CA 1
ATOM 995 C C . HIS A 1 117 ? -0.783 -10.596 19.953 1.00 94.56 117 HIS A C 1
ATOM 997 O O . HIS A 1 117 ? -0.819 -11.160 21.044 1.00 94.56 117 HIS A O 1
ATOM 1003 N N . PHE A 1 118 ? -1.554 -10.988 18.941 1.00 92.25 118 PHE A N 1
ATOM 1004 C CA . PHE A 1 118 ? -2.508 -12.089 19.063 1.00 92.25 118 PHE A CA 1
ATOM 1005 C C . PHE A 1 118 ? -2.586 -12.915 17.782 1.00 92.25 118 PHE A C 1
ATOM 1007 O O . PHE A 1 118 ? -2.209 -12.470 16.693 1.00 92.25 118 PHE A O 1
ATOM 1014 N N . LEU A 1 119 ? -3.077 -14.142 17.928 1.00 92.62 119 LEU A N 1
ATOM 1015 C CA . LEU A 1 119 ? -3.276 -15.077 16.831 1.00 92.62 119 LEU A CA 1
ATOM 1016 C C . LEU A 1 119 ? -4.683 -14.885 16.245 1.00 92.62 119 LEU A C 1
ATOM 1018 O O . LEU A 1 119 ? -5.674 -14.945 16.973 1.00 92.62 119 LEU A O 1
ATOM 1022 N N . LYS A 1 120 ? -4.773 -14.618 14.938 1.00 91.31 120 LYS A N 1
ATOM 1023 C CA . LYS A 1 120 ? -6.035 -14.422 14.209 1.00 91.31 120 LYS A CA 1
ATOM 1024 C C . LYS A 1 120 ? -6.278 -15.590 13.254 1.00 91.31 120 LYS A C 1
ATOM 1026 O O . LYS A 1 120 ? -5.332 -16.083 12.650 1.00 91.31 120 LYS A O 1
ATOM 1031 N N . GLY A 1 121 ? -7.537 -15.991 13.094 1.00 89.00 121 GLY A N 1
ATOM 1032 C CA . GLY A 1 121 ? -7.971 -17.058 12.185 1.00 89.00 121 GLY A CA 1
ATOM 1033 C C . GLY A 1 121 ? -8.806 -18.130 12.899 1.00 89.00 121 GLY A C 1
ATOM 1034 O O . GLY A 1 121 ? -8.981 -18.048 14.119 1.00 89.00 121 GLY A O 1
ATOM 1035 N N . PRO A 1 122 ? -9.356 -19.114 12.166 1.00 89.06 122 PRO A N 1
ATOM 1036 C CA . PRO A 1 122 ? -10.126 -20.196 12.771 1.00 89.06 122 PRO A CA 1
ATOM 1037 C C . PRO A 1 122 ? -9.227 -21.093 13.635 1.00 89.06 122 PRO A C 1
ATOM 1039 O O . PRO A 1 122 ? -8.124 -21.462 13.228 1.00 89.06 122 PRO A O 1
ATOM 1042 N N . LYS A 1 123 ? -9.687 -21.418 14.850 1.00 86.50 123 LYS A N 1
ATOM 1043 C CA . LYS A 1 123 ? -8.876 -22.095 15.884 1.00 86.50 123 LYS A CA 1
ATOM 1044 C C . LYS A 1 123 ? -8.432 -23.509 15.493 1.00 86.50 123 LYS A C 1
ATOM 1046 O O . LYS A 1 123 ? -7.453 -24.005 16.041 1.00 86.50 123 LYS A O 1
ATOM 1051 N N . ASP A 1 124 ? -9.152 -24.144 14.575 1.00 88.88 124 ASP A N 1
ATOM 1052 C CA . ASP A 1 124 ? -8.904 -25.487 14.045 1.00 88.88 124 ASP A CA 1
ATOM 1053 C C . ASP A 1 124 ? -7.826 -25.521 12.947 1.00 88.88 124 ASP A C 1
ATOM 1055 O O . ASP A 1 124 ? -7.421 -26.598 12.512 1.00 88.88 124 ASP A O 1
ATOM 1059 N N . LYS A 1 125 ? -7.350 -24.359 12.483 1.00 89.12 125 LYS A N 1
ATOM 1060 C CA . LYS A 1 125 ? -6.437 -24.258 11.337 1.00 89.12 125 LYS A CA 1
ATOM 1061 C C . LYS A 1 125 ? -4.973 -24.137 11.758 1.00 89.12 125 LYS A C 1
ATOM 1063 O O . LYS A 1 125 ? -4.682 -23.594 12.823 1.00 89.12 125 LYS A O 1
ATOM 1068 N N . PRO A 1 126 ? -4.019 -24.598 10.933 1.00 91.50 126 PRO A N 1
ATOM 1069 C CA . PRO A 1 126 ? -2.598 -24.496 11.248 1.00 91.50 126 PRO A CA 1
ATOM 1070 C C . PRO A 1 126 ? -2.122 -23.041 11.329 1.00 91.50 126 PRO A C 1
ATOM 1072 O O . PRO A 1 126 ? -2.633 -22.158 10.640 1.00 91.50 126 PRO A O 1
ATOM 1075 N N . ILE A 1 127 ? -1.093 -22.791 12.139 1.00 90.19 127 ILE A N 1
ATOM 1076 C CA . ILE A 1 127 ? -0.437 -21.481 12.211 1.00 90.19 127 ILE A CA 1
ATOM 1077 C C . ILE A 1 127 ? 0.483 -21.326 11.001 1.00 90.19 127 ILE A C 1
ATOM 1079 O O . ILE A 1 127 ? 1.404 -22.116 10.800 1.00 90.19 127 ILE A O 1
ATOM 1083 N N . ARG A 1 128 ? 0.267 -20.270 10.216 1.00 83.62 128 ARG A N 1
ATOM 1084 C CA . ARG A 1 128 ? 1.154 -19.886 9.124 1.00 83.62 128 ARG A CA 1
ATOM 1085 C C . ARG A 1 128 ? 2.504 -19.474 9.703 1.00 83.62 128 ARG A C 1
ATOM 1087 O O . ARG A 1 128 ? 2.627 -18.437 10.359 1.00 83.62 128 ARG A O 1
ATOM 1094 N N . THR A 1 129 ? 3.527 -20.276 9.441 1.00 76.69 129 THR A N 1
ATOM 1095 C CA . THR A 1 129 ? 4.911 -19.911 9.730 1.00 76.69 129 THR A CA 1
ATOM 1096 C C . THR A 1 129 ? 5.309 -18.736 8.837 1.00 76.69 129 THR A C 1
ATOM 1098 O O . THR A 1 129 ? 4.957 -18.674 7.654 1.00 76.69 129 THR A O 1
ATOM 1101 N N . LYS A 1 130 ? 6.002 -17.742 9.406 1.00 63.38 130 LYS A N 1
ATOM 1102 C CA . LYS A 1 130 ? 6.615 -16.687 8.589 1.00 63.38 130 LYS A CA 1
ATOM 1103 C C . LYS A 1 130 ? 7.605 -17.365 7.632 1.00 63.38 130 LYS A C 1
ATOM 1105 O O . LYS A 1 130 ? 8.321 -18.255 8.091 1.00 63.38 130 LYS A O 1
ATOM 1110 N N . PRO A 1 131 ? 7.669 -16.981 6.346 1.00 53.34 131 PRO A N 1
ATOM 1111 C CA . PRO A 1 131 ? 8.730 -17.475 5.485 1.00 53.34 131 PRO A CA 1
ATOM 1112 C C . PRO A 1 131 ? 10.064 -17.045 6.099 1.00 53.34 131 PRO A C 1
ATOM 1114 O O . PRO A 1 131 ? 10.327 -15.853 6.267 1.00 53.34 131 PRO A O 1
ATOM 1117 N N . THR A 1 132 ? 10.871 -18.019 6.513 1.00 44.06 132 THR A N 1
ATOM 1118 C CA . THR A 1 132 ? 12.247 -17.781 6.933 1.00 44.06 132 THR A CA 1
ATOM 1119 C C . THR A 1 132 ? 12.996 -17.307 5.698 1.00 44.06 132 THR A C 1
ATOM 1121 O O . THR A 1 132 ? 13.289 -18.104 4.810 1.00 44.06 132 THR A O 1
ATOM 1124 N N . ASN A 1 133 ? 13.284 -16.010 5.612 1.00 41.94 133 ASN A N 1
ATOM 1125 C CA . ASN A 1 133 ? 14.274 -15.524 4.662 1.00 41.94 133 ASN A CA 1
ATOM 1126 C C . ASN A 1 133 ? 15.618 -16.092 5.128 1.00 41.94 133 ASN A C 1
ATOM 1128 O O . ASN A 1 133 ? 16.230 -15.560 6.053 1.00 41.94 133 ASN A O 1
ATOM 1132 N N . LEU A 1 134 ? 16.024 -17.227 4.557 1.00 38.53 134 LEU A N 1
ATOM 1133 C CA . LEU A 1 134 ? 17.364 -17.764 4.738 1.00 38.53 134 LEU A CA 1
ATOM 1134 C C . LEU A 1 134 ? 18.331 -16.731 4.160 1.00 38.53 134 LEU A C 1
ATOM 1136 O O . LEU A 1 134 ? 18.420 -16.563 2.945 1.00 38.53 134 LEU A O 1
ATOM 1140 N N . VAL A 1 135 ? 19.008 -15.996 5.038 1.00 41.50 135 VAL A N 1
ATOM 1141 C CA . VAL A 1 135 ? 20.156 -15.183 4.652 1.00 41.50 135 VAL A CA 1
ATOM 1142 C C . VAL A 1 135 ? 21.283 -16.167 4.373 1.00 41.50 135 VAL A C 1
ATOM 1144 O O . VAL A 1 135 ? 21.838 -16.759 5.296 1.00 41.50 135 VAL A O 1
ATOM 1147 N N . VAL A 1 136 ? 21.554 -16.396 3.091 1.00 43.03 136 VAL A N 1
ATOM 1148 C CA . VAL A 1 136 ? 22.776 -17.067 2.649 1.00 43.03 136 VAL A CA 1
ATOM 1149 C C . VAL A 1 136 ? 23.919 -16.084 2.916 1.00 43.03 136 VAL A C 1
ATOM 1151 O O . VAL A 1 136 ? 23.903 -14.978 2.373 1.00 43.03 136 VAL A O 1
ATOM 1154 N N . GLN A 1 137 ? 24.818 -16.455 3.831 1.00 39.97 137 GLN A N 1
ATOM 1155 C CA . GLN A 1 137 ? 26.091 -15.766 4.074 1.00 39.97 137 GLN A CA 1
ATOM 1156 C C . GLN A 1 137 ? 27.099 -16.103 2.979 1.00 39.97 137 GLN A C 1
ATOM 1158 O O . GLN A 1 137 ? 27.072 -17.262 2.504 1.00 39.97 137 GLN A O 1
#

Sequence (137 aa):
TYPDDFENPEYVRISLAMLNFLNTPLLYSETRKLERSVRRDLERTTGAKGYWDDPTYESNLIILRRPQRRVSYNDEDEGPMHHDFQWWTSGHFRNQYYPSLGDVDDPHSHKLIWIDHFLKGPKDKPIRTKPTNLVVQ

Foldseek 3Di:
DPPVPDPCSPVVVVVVVVVCVCVPPQKDKDKDFADPVVVVVCCVPVVPPPCSVDPVRIDIDIDRHDPPPPPVPPPVPPDPPADQEKEKDAKDWDFDWDQVPADPVGSIDTDIDIDHIDIDHDPPHYHDDDPPPPPDD